Protein AF-A0A924BSS9-F1 (afdb_monomer_lite)

Structure (mmCIF, N/CA/C/O backbone):
data_AF-A0A924BSS9-F1
#
_entry.id   AF-A0A924BSS9-F1
#
loop_
_atom_site.group_PDB
_atom_site.id
_atom_site.type_symbol
_atom_site.label_atom_id
_atom_site.label_alt_id
_atom_site.label_comp_id
_atom_site.label_asym_id
_atom_site.label_entity_id
_atom_site.label_seq_id
_atom_site.pdbx_PDB_ins_code
_atom_site.Cartn_x
_atom_site.Cartn_y
_atom_site.Cartn_z
_atom_site.occupancy
_atom_site.B_iso_or_equiv
_atom_site.auth_seq_id
_atom_site.auth_comp_id
_atom_site.auth_asym_id
_atom_site.auth_atom_id
_atom_site.pdbx_PDB_model_num
ATOM 1 N N . MET A 1 1 ? 25.014 1.089 -15.260 1.00 57.97 1 MET A N 1
ATOM 2 C CA . MET A 1 1 ? 23.861 0.537 -14.518 1.00 57.97 1 MET A CA 1
ATOM 3 C C . MET A 1 1 ? 22.952 -0.149 -15.519 1.00 57.97 1 MET A C 1
ATOM 5 O O . MET A 1 1 ? 22.558 0.494 -16.484 1.00 57.97 1 MET A O 1
ATOM 9 N N . CYS A 1 2 ? 22.698 -1.448 -15.364 1.00 84.44 2 CYS A N 1
ATOM 10 C CA . CYS A 1 2 ? 21.738 -2.151 -16.217 1.00 84.44 2 CYS A CA 1
ATOM 11 C C . CYS A 1 2 ? 20.315 -1.706 -15.862 1.00 84.44 2 CYS A C 1
ATOM 13 O O . CYS A 1 2 ? 20.017 -1.494 -14.689 1.00 84.44 2 CYS A O 1
ATOM 15 N N . ALA A 1 3 ? 19.436 -1.593 -16.859 1.00 83.94 3 ALA A N 1
ATOM 16 C CA . ALA A 1 3 ? 18.035 -1.216 -16.648 1.00 83.94 3 ALA A CA 1
ATOM 17 C C . ALA A 1 3 ? 17.319 -2.142 -15.643 1.00 83.94 3 ALA A C 1
ATOM 19 O O . ALA A 1 3 ? 16.485 -1.683 -14.872 1.00 83.94 3 ALA A O 1
ATOM 20 N N . ASP A 1 4 ? 17.703 -3.419 -15.595 1.00 87.88 4 ASP A N 1
ATOM 21 C CA . ASP A 1 4 ? 17.176 -4.414 -14.653 1.00 87.88 4 ASP A CA 1
ATOM 22 C C . ASP A 1 4 ? 17.491 -4.095 -13.176 1.00 87.88 4 ASP A C 1
ATOM 24 O O . ASP A 1 4 ? 16.639 -4.249 -12.300 1.00 87.88 4 ASP A O 1
ATOM 28 N N . GLN A 1 5 ? 18.680 -3.543 -12.907 1.00 88.19 5 GLN A N 1
ATOM 29 C CA . GLN A 1 5 ? 19.076 -3.095 -11.568 1.00 88.19 5 GLN A CA 1
ATOM 30 C C . GLN A 1 5 ? 18.172 -1.947 -11.099 1.00 88.19 5 GLN A C 1
ATOM 32 O O . GLN A 1 5 ? 17.641 -1.979 -9.994 1.00 88.19 5 GLN A O 1
ATOM 37 N N . ILE A 1 6 ? 17.934 -0.975 -11.983 1.00 92.38 6 ILE A N 1
ATOM 38 C CA . ILE A 1 6 ? 17.076 0.184 -11.707 1.00 92.38 6 ILE A CA 1
ATOM 39 C C . ILE A 1 6 ? 15.625 -0.266 -11.487 1.00 92.38 6 ILE A C 1
ATOM 41 O O . ILE A 1 6 ? 14.969 0.194 -10.558 1.00 92.38 6 ILE A O 1
ATOM 45 N N . LEU A 1 7 ? 15.114 -1.198 -12.300 1.00 90.38 7 LEU A N 1
ATOM 46 C CA . LEU A 1 7 ? 13.766 -1.751 -12.118 1.00 90.38 7 LEU A CA 1
ATOM 47 C C . LEU A 1 7 ? 13.615 -2.508 -10.792 1.00 90.38 7 LEU A C 1
ATOM 49 O O . LEU A 1 7 ? 12.539 -2.477 -10.189 1.00 90.38 7 LEU A O 1
ATOM 53 N N . THR A 1 8 ? 14.678 -3.167 -10.332 1.00 90.94 8 THR A N 1
ATOM 54 C CA . THR A 1 8 ? 14.707 -3.838 -9.028 1.00 90.94 8 THR A CA 1
ATOM 55 C C . THR A 1 8 ? 14.658 -2.824 -7.887 1.00 90.94 8 THR A C 1
ATOM 57 O O . THR A 1 8 ? 13.790 -2.936 -7.026 1.00 90.94 8 THR A O 1
ATOM 60 N N . GLU A 1 9 ? 15.485 -1.778 -7.933 1.00 89.81 9 GLU A N 1
ATOM 61 C CA . GLU A 1 9 ? 15.492 -0.707 -6.925 1.00 89.81 9 GLU A CA 1
ATOM 62 C C . GLU A 1 9 ? 14.144 0.031 -6.854 1.00 89.81 9 GLU A C 1
ATOM 64 O O . GLU A 1 9 ? 13.620 0.281 -5.768 1.00 89.81 9 GLU A O 1
ATOM 69 N N . 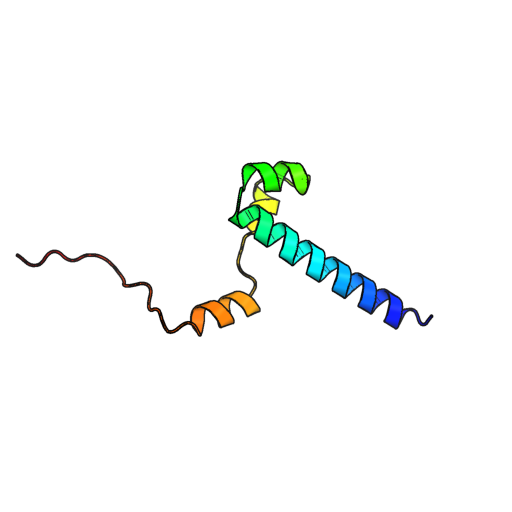ILE A 1 10 ? 13.517 0.309 -8.005 1.00 90.38 10 ILE A N 1
ATOM 70 C CA . ILE A 1 10 ? 12.169 0.901 -8.064 1.00 90.38 10 ILE A CA 1
ATOM 71 C C . ILE A 1 10 ? 11.148 -0.014 -7.376 1.00 90.38 10 ILE A C 1
ATOM 73 O O . ILE A 1 10 ? 10.282 0.455 -6.634 1.00 90.38 10 ILE A O 1
ATOM 77 N N . ARG A 1 11 ? 11.233 -1.330 -7.602 1.00 86.88 11 ARG A N 1
ATOM 78 C CA . ARG A 1 11 ? 10.325 -2.298 -6.977 1.00 86.88 11 ARG A CA 1
ATOM 79 C C . ARG A 1 11 ? 10.503 -2.337 -5.460 1.00 86.88 11 ARG A C 1
ATOM 81 O O . ARG A 1 11 ? 9.503 -2.379 -4.746 1.00 86.88 11 ARG A O 1
ATOM 88 N N . GLU A 1 12 ? 11.738 -2.301 -4.972 1.00 89.12 12 GLU A N 1
ATOM 89 C CA . GLU A 1 12 ? 12.039 -2.277 -3.536 1.00 89.12 12 GLU A CA 1
ATOM 90 C C . GLU A 1 12 ? 11.566 -0.982 -2.864 1.00 89.12 12 GLU A C 1
ATOM 92 O O . GLU A 1 12 ? 10.970 -1.027 -1.781 1.00 89.12 12 GLU A O 1
ATOM 97 N N . ALA A 1 13 ? 11.752 0.162 -3.526 1.00 86.94 13 ALA A N 1
ATOM 98 C CA . ALA A 1 13 ? 11.244 1.447 -3.057 1.00 86.94 13 ALA A CA 1
ATOM 99 C C . ALA A 1 13 ? 9.709 1.445 -2.968 1.00 86.94 13 ALA A C 1
ATOM 101 O O . ALA A 1 13 ? 9.147 1.827 -1.940 1.00 86.94 13 ALA A O 1
ATOM 102 N N . ASN A 1 14 ? 9.025 0.932 -3.996 1.00 83.62 14 ASN A N 1
ATOM 103 C CA . ASN A 1 14 ? 7.566 0.817 -4.009 1.00 83.62 14 ASN A CA 1
ATOM 104 C C . ASN A 1 14 ? 7.053 -0.116 -2.904 1.00 83.62 14 ASN A C 1
ATOM 106 O O . ASN A 1 14 ? 6.064 0.195 -2.243 1.00 83.62 14 ASN A O 1
ATOM 110 N N . LEU A 1 15 ? 7.733 -1.241 -2.665 1.00 84.38 15 LEU A N 1
ATOM 111 C CA . LEU A 1 15 ? 7.382 -2.154 -1.579 1.00 84.38 15 LEU A CA 1
ATOM 112 C C . LEU A 1 15 ? 7.535 -1.479 -0.210 1.00 84.38 15 LEU A C 1
ATOM 114 O O . LEU A 1 15 ? 6.642 -1.582 0.629 1.00 84.38 15 LEU A O 1
ATOM 118 N N . SER A 1 16 ? 8.637 -0.757 0.000 1.00 83.50 16 SER A N 1
ATOM 119 C CA . SER A 1 16 ? 8.882 -0.020 1.246 1.00 83.50 16 SER A CA 1
ATOM 120 C C . SER A 1 16 ? 7.833 1.067 1.476 1.00 83.50 16 SER A C 1
ATOM 122 O O . SER A 1 16 ? 7.316 1.192 2.587 1.00 83.50 16 SER A O 1
ATOM 124 N N . TYR A 1 17 ? 7.460 1.800 0.423 1.00 86.25 17 TYR A N 1
ATOM 125 C CA . TYR A 1 17 ? 6.385 2.788 0.481 1.00 86.25 17 TYR A CA 1
ATOM 126 C C . TYR A 1 17 ? 5.046 2.149 0.871 1.00 86.25 17 TYR A C 1
ATOM 128 O O . TYR A 1 17 ? 4.383 2.640 1.781 1.00 86.25 17 TYR A O 1
ATOM 136 N N . LEU A 1 18 ? 4.670 1.022 0.255 1.00 82.19 18 LEU A N 1
ATOM 137 C CA . LEU A 1 18 ? 3.417 0.325 0.569 1.00 82.19 18 LEU A CA 1
ATOM 138 C C . LEU A 1 18 ? 3.372 -0.185 2.017 1.00 82.19 18 LEU A C 1
ATOM 140 O O . LEU A 1 18 ? 2.331 -0.094 2.665 1.00 82.19 18 LEU A O 1
ATOM 144 N N . ILE A 1 19 ? 4.491 -0.682 2.551 1.00 84.81 19 ILE A N 1
ATOM 145 C CA . ILE A 1 19 ? 4.584 -1.117 3.953 1.00 84.81 19 ILE A CA 1
ATOM 146 C C . ILE A 1 19 ? 4.410 0.073 4.905 1.00 84.81 19 ILE A C 1
ATOM 148 O O . ILE A 1 19 ? 3.669 -0.026 5.886 1.00 84.81 19 ILE A O 1
ATOM 152 N N . LEU A 1 20 ? 5.057 1.205 4.613 1.00 84.19 20 LEU A N 1
ATOM 153 C CA . LEU A 1 20 ? 4.912 2.427 5.404 1.00 84.19 20 LEU A CA 1
ATOM 154 C C . LEU A 1 20 ? 3.470 2.948 5.359 1.00 84.19 20 LEU A C 1
ATOM 156 O O . LEU A 1 20 ? 2.887 3.234 6.402 1.00 84.19 20 LEU A O 1
ATOM 160 N N . ALA A 1 21 ? 2.873 2.999 4.168 1.00 82.56 21 ALA A N 1
ATOM 161 C CA . ALA A 1 21 ? 1.497 3.430 3.955 1.00 82.56 21 ALA A CA 1
ATOM 162 C C . ALA A 1 21 ? 0.492 2.562 4.727 1.00 82.56 21 ALA A C 1
ATOM 164 O O . ALA A 1 21 ? -0.417 3.074 5.385 1.00 82.56 21 ALA A O 1
ATOM 165 N N . GLN A 1 22 ? 0.695 1.244 4.727 1.00 80.44 22 GLN A N 1
ATOM 166 C CA . GLN A 1 22 ? -0.122 0.311 5.494 1.00 80.44 22 GLN A CA 1
ATOM 167 C C . GLN A 1 22 ? 0.074 0.480 7.010 1.00 80.44 22 GLN A C 1
ATOM 169 O O . GLN A 1 22 ? -0.891 0.389 7.768 1.00 80.44 22 GLN A O 1
ATOM 174 N N . SER A 1 23 ? 1.299 0.753 7.471 1.00 83.44 23 SER A N 1
ATOM 175 C CA . SER A 1 23 ? 1.572 1.036 8.886 1.00 83.44 23 SER A CA 1
ATOM 176 C C . SER A 1 23 ? 0.887 2.322 9.352 1.00 83.44 23 SER A C 1
ATOM 178 O O . SER A 1 23 ? 0.301 2.340 10.436 1.00 83.44 23 SER A O 1
ATOM 180 N N . LEU A 1 24 ? 0.919 3.375 8.528 1.00 81.38 24 LEU A N 1
ATOM 181 C CA . LEU A 1 24 ? 0.232 4.639 8.797 1.00 81.38 24 LEU A CA 1
ATOM 182 C C . LEU A 1 24 ? -1.280 4.419 8.869 1.00 81.38 24 LEU A C 1
ATOM 184 O O . LEU A 1 24 ? -1.886 4.759 9.876 1.00 81.38 24 LEU A O 1
ATOM 188 N N . THR A 1 25 ? -1.856 3.726 7.882 1.00 80.62 25 THR A N 1
ATOM 189 C CA . THR A 1 25 ? -3.300 3.423 7.828 1.00 80.62 25 THR A CA 1
ATOM 190 C C . THR A 1 25 ? -3.788 2.636 9.050 1.00 80.62 25 THR A C 1
ATOM 192 O O . THR A 1 25 ? -4.912 2.822 9.502 1.00 80.62 25 THR A O 1
ATOM 195 N N . ARG A 1 26 ? -2.947 1.76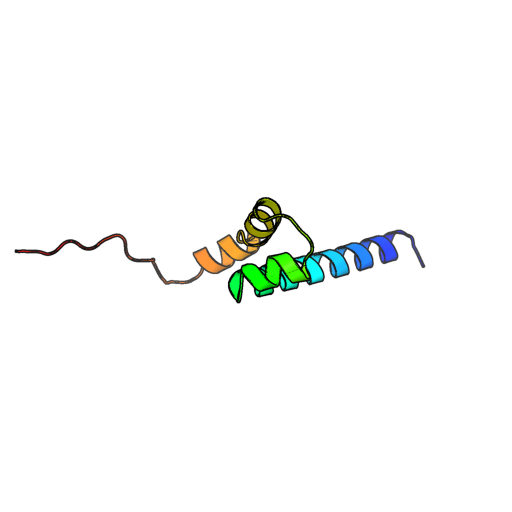1 9.620 1.00 76.81 26 ARG A N 1
ATOM 196 C CA . ARG A 1 26 ? -3.268 0.999 10.843 1.00 76.81 26 ARG A CA 1
ATOM 197 C C . ARG A 1 26 ? -3.117 1.802 12.132 1.00 76.81 26 ARG A C 1
ATOM 199 O O . ARG A 1 26 ? -3.705 1.414 13.136 1.00 76.81 26 ARG A O 1
ATOM 206 N N . THR A 1 27 ? -2.277 2.833 12.124 1.00 77.88 27 THR A N 1
ATOM 207 C CA . THR A 1 27 ? -2.022 3.671 13.302 1.00 77.88 27 THR A CA 1
ATOM 208 C C . THR A 1 27 ? -3.061 4.777 13.399 1.00 77.88 27 THR A C 1
ATOM 210 O O . THR A 1 27 ? -3.628 4.991 14.465 1.00 77.88 27 THR A O 1
ATOM 213 N N . ASP A 1 28 ? -3.314 5.453 12.282 1.00 77.12 28 ASP A N 1
ATOM 214 C CA . ASP A 1 28 ? -4.221 6.586 12.188 1.00 77.12 28 ASP A CA 1
ATOM 215 C C . ASP A 1 28 ? -4.683 6.730 10.730 1.00 77.12 28 ASP A C 1
ATOM 217 O O . ASP A 1 28 ? -3.923 7.134 9.844 1.00 77.12 28 ASP A O 1
ATOM 221 N N . GLY A 1 29 ? -5.934 6.341 10.476 1.00 68.81 29 GLY A N 1
ATOM 222 C CA . GLY A 1 29 ? -6.525 6.393 9.142 1.00 68.81 29 GLY A CA 1
ATOM 223 C C . GLY A 1 29 ? -6.651 7.819 8.602 1.00 68.81 29 GLY A C 1
ATOM 224 O O . GLY A 1 29 ? -6.423 8.032 7.415 1.00 68.81 29 GLY A O 1
ATOM 225 N N . GLU A 1 30 ? -6.936 8.805 9.458 1.00 72.69 30 GLU A N 1
ATOM 226 C CA . GLU A 1 30 ? -7.100 10.205 9.047 1.00 72.69 30 GLU A CA 1
ATOM 227 C C . GLU A 1 30 ? -5.749 10.825 8.661 1.00 72.69 30 GLU A C 1
ATOM 229 O O . GLU A 1 30 ? -5.630 11.459 7.607 1.00 72.69 30 GLU A O 1
ATOM 234 N N . GLN A 1 31 ? -4.693 10.565 9.443 1.00 73.06 31 GLN A N 1
ATOM 235 C CA . GLN A 1 31 ? -3.328 10.949 9.062 1.00 73.06 31 GLN A CA 1
ATOM 236 C C . GLN A 1 31 ? -2.849 10.220 7.808 1.00 73.06 31 GLN A C 1
ATOM 238 O O . GLN A 1 31 ? -2.161 10.822 6.984 1.00 73.06 31 GLN A O 1
ATOM 243 N N . ALA A 1 32 ? -3.201 8.946 7.627 1.00 76.12 32 ALA A N 1
ATOM 244 C CA . ALA A 1 32 ? -2.813 8.200 6.435 1.00 76.12 32 ALA A CA 1
ATOM 245 C C . ALA A 1 32 ? -3.403 8.818 5.162 1.00 76.12 32 ALA A C 1
ATOM 247 O O . ALA A 1 32 ? -2.683 8.958 4.177 1.00 76.12 32 ALA A O 1
ATOM 248 N N . LEU A 1 33 ? -4.663 9.261 5.188 1.00 74.62 33 LEU A N 1
ATOM 249 C CA . LEU A 1 33 ? -5.293 9.953 4.057 1.00 74.62 33 LEU A CA 1
ATOM 250 C C . LEU A 1 33 ? -4.551 11.235 3.687 1.00 74.62 33 LEU A C 1
ATOM 252 O O . LEU A 1 33 ? -4.247 11.469 2.516 1.00 74.62 33 LEU A O 1
ATOM 256 N N . PHE A 1 34 ? -4.207 12.033 4.697 1.00 76.25 34 PHE A N 1
ATOM 257 C CA . PHE A 1 34 ? -3.487 13.285 4.504 1.00 76.25 34 PHE A CA 1
ATOM 258 C C . PHE A 1 34 ? -2.045 13.066 4.017 1.00 76.25 34 PHE A C 1
ATOM 260 O O . PHE A 1 34 ? -1.603 13.724 3.078 1.00 76.25 34 PHE A O 1
ATOM 267 N N . CYS A 1 35 ? -1.312 12.121 4.612 1.00 77.25 35 CYS A N 1
ATOM 268 C CA . CYS A 1 35 ? 0.085 11.846 4.271 1.00 77.25 35 CYS A CA 1
ATOM 269 C C . CYS A 1 35 ? 0.257 11.113 2.936 1.00 77.25 35 CYS A C 1
ATOM 271 O O . CYS A 1 35 ? 1.255 11.328 2.251 1.00 77.25 35 CYS A O 1
ATOM 273 N N . LEU A 1 36 ? -0.678 10.233 2.572 1.00 77.81 36 LEU A N 1
ATOM 274 C CA . LEU A 1 36 ? -0.614 9.484 1.316 1.00 77.81 36 LEU A CA 1
ATOM 275 C C . LEU A 1 36 ? -1.180 10.289 0.142 1.00 77.81 36 LEU A C 1
ATOM 277 O O . LEU A 1 36 ? -0.844 9.991 -1.001 1.00 77.81 36 LEU A O 1
ATOM 281 N N . GLY A 1 37 ? -2.009 11.308 0.402 1.00 81.19 37 GLY A N 1
ATOM 282 C CA . GLY A 1 37 ? -2.644 12.108 -0.648 1.00 81.19 37 GLY A CA 1
ATOM 283 C C . GLY A 1 37 ? -3.595 11.285 -1.521 1.00 81.19 37 GLY A C 1
ATOM 284 O O . GLY A 1 37 ? -3.795 11.602 -2.693 1.00 81.19 37 GLY A O 1
ATOM 285 N N . VAL A 1 38 ? -4.144 10.200 -0.969 1.00 77.12 38 VAL A N 1
ATOM 286 C CA . VAL A 1 38 ? -5.043 9.275 -1.664 1.00 77.12 38 VAL A CA 1
ATOM 287 C C . VAL A 1 38 ? -6.442 9.336 -1.058 1.00 77.12 38 VAL A C 1
ATOM 289 O O . VAL A 1 38 ? -6.611 9.644 0.119 1.00 77.12 38 VAL A O 1
ATOM 292 N N . SER A 1 39 ? -7.455 9.028 -1.866 1.00 80.38 39 SER A N 1
ATOM 293 C CA . SER A 1 39 ? -8.846 8.933 -1.413 1.00 80.38 39 SER A CA 1
ATOM 294 C C . SER A 1 39 ? -9.042 7.827 -0.369 1.00 80.38 39 SER A C 1
ATOM 296 O O . SER A 1 39 ? -8.266 6.873 -0.306 1.00 80.38 39 SER A O 1
ATOM 298 N N . GLU A 1 40 ? -10.128 7.920 0.399 1.00 73.56 40 GLU A N 1
ATOM 299 C CA . GLU A 1 40 ? -10.485 6.962 1.457 1.00 73.56 40 GLU A CA 1
ATOM 300 C C . GLU A 1 40 ? -10.557 5.514 0.972 1.00 73.56 40 GLU A C 1
ATOM 302 O O . GLU A 1 40 ? -10.005 4.612 1.600 1.00 73.56 40 GLU A O 1
ATOM 307 N N . GLU A 1 41 ? -11.125 5.308 -0.215 1.00 72.50 41 GLU A N 1
ATOM 308 C CA . GLU A 1 41 ? -11.163 4.007 -0.882 1.00 72.50 41 GLU A CA 1
ATOM 309 C C . GLU A 1 41 ? -9.753 3.443 -1.130 1.00 72.50 41 GLU A C 1
ATOM 311 O O . GLU A 1 41 ? -9.466 2.291 -0.805 1.00 72.50 41 GLU A O 1
ATOM 316 N N . SER A 1 42 ? -8.836 4.265 -1.642 1.00 74.44 42 SER A N 1
ATOM 317 C CA . SER A 1 42 ? -7.454 3.864 -1.911 1.00 74.44 42 SER A CA 1
ATOM 318 C C . SER A 1 42 ? -6.683 3.562 -0.626 1.00 74.44 42 SER A C 1
ATOM 320 O O . SER A 1 42 ? -5.934 2.588 -0.576 1.00 74.44 42 SER A O 1
ATOM 322 N N . ALA A 1 43 ? -6.881 4.352 0.433 1.00 74.12 43 ALA A N 1
ATOM 323 C CA . ALA A 1 43 ? -6.280 4.081 1.737 1.00 74.12 43 ALA A CA 1
ATOM 324 C C . ALA A 1 43 ? -6.808 2.770 2.338 1.00 74.12 43 ALA A C 1
ATOM 326 O O . ALA A 1 43 ? -6.025 1.968 2.846 1.00 74.12 43 ALA A O 1
ATOM 327 N N . ALA A 1 44 ? -8.110 2.496 2.206 1.00 71.00 44 ALA A N 1
ATOM 328 C CA . ALA A 1 44 ? -8.702 1.230 2.627 1.00 71.00 44 ALA A CA 1
ATOM 329 C C . ALA A 1 44 ? -8.102 0.037 1.863 1.00 71.00 44 ALA A C 1
ATOM 331 O O . ALA A 1 44 ? -7.791 -0.992 2.468 1.00 71.00 44 ALA A O 1
ATOM 332 N N . LEU A 1 45 ? -7.858 0.186 0.555 1.00 74.31 45 LEU A N 1
ATOM 333 C CA . LEU A 1 45 ? -7.194 -0.837 -0.256 1.00 74.31 45 LEU A CA 1
ATOM 334 C C . LEU A 1 45 ? -5.736 -1.080 0.169 1.00 74.31 45 LEU A C 1
ATOM 336 O O . LEU A 1 45 ? -5.293 -2.228 0.186 1.00 74.31 45 LEU A O 1
ATOM 340 N N . ILE A 1 46 ? -5.004 -0.032 0.557 1.00 75.19 46 ILE A N 1
ATOM 341 C CA . ILE A 1 46 ? -3.629 -0.127 1.080 1.00 75.19 46 ILE A CA 1
ATOM 342 C C . ILE A 1 46 ? -3.607 -0.747 2.489 1.00 75.19 46 ILE A C 1
ATOM 344 O O . ILE A 1 46 ? -2.684 -1.487 2.837 1.00 75.19 46 ILE A O 1
ATOM 348 N N . GLY A 1 47 ? -4.633 -0.477 3.299 1.00 70.69 47 GLY A N 1
ATOM 349 C CA . GLY A 1 47 ? -4.794 -1.015 4.650 1.00 70.69 47 GLY A CA 1
ATOM 350 C C . GLY A 1 47 ? -5.101 -2.515 4.695 1.00 70.69 47 GLY A C 1
ATOM 351 O O . GLY A 1 47 ? -4.838 -3.164 5.714 1.00 70.69 47 GLY A O 1
ATOM 352 N N . LEU A 1 48 ? -5.611 -3.097 3.602 1.00 73.88 48 LEU A N 1
ATOM 353 C CA . LEU A 1 48 ? -5.866 -4.534 3.517 1.00 73.88 48 LEU A CA 1
ATOM 354 C C . LEU A 1 48 ? -4.556 -5.329 3.684 1.00 73.88 48 LEU A C 1
ATOM 356 O O . LEU A 1 48 ? -3.536 -5.007 3.069 1.00 73.88 48 LEU A O 1
ATOM 360 N N . PRO A 1 49 ? -4.545 -6.401 4.497 1.00 64.56 49 PRO A N 1
ATOM 361 C CA . PRO A 1 49 ? -3.360 -7.232 4.654 1.00 64.56 49 PRO A CA 1
ATOM 362 C C . PRO A 1 49 ? -3.030 -7.943 3.337 1.00 64.56 49 PRO A C 1
ATOM 364 O O . PRO A 1 49 ? -3.873 -8.624 2.744 1.00 64.56 49 PRO A O 1
ATOM 367 N N . THR A 1 50 ? -1.773 -7.834 2.903 1.00 70.44 50 THR A N 1
ATOM 368 C CA . THR A 1 50 ? -1.279 -8.528 1.705 1.00 70.44 50 THR A CA 1
ATOM 369 C C . THR A 1 50 ? -1.394 -10.052 1.865 1.00 70.44 50 THR A C 1
ATOM 371 O O . THR A 1 50 ? -1.397 -10.556 2.991 1.00 70.44 50 THR A O 1
ATOM 374 N N . PRO A 1 51 ? -1.451 -10.842 0.773 1.00 66.94 51 PRO A N 1
ATOM 375 C CA . PRO A 1 51 ? -1.492 -12.307 0.847 1.00 66.94 51 PRO A CA 1
ATOM 376 C C . PRO A 1 51 ? -0.402 -12.914 1.745 1.00 66.94 51 PRO A C 1
ATOM 378 O O . PRO A 1 51 ? -0.692 -13.802 2.543 1.00 66.94 51 PRO A O 1
ATOM 381 N N . ALA A 1 52 ? 0.822 -12.382 1.684 1.00 66.25 52 ALA A N 1
ATOM 382 C CA . ALA A 1 52 ? 1.935 -12.809 2.529 1.00 66.25 52 ALA A CA 1
ATOM 383 C C . ALA A 1 52 ? 1.702 -12.494 4.020 1.00 66.25 52 ALA A C 1
ATOM 385 O O . ALA A 1 52 ? 1.973 -13.325 4.886 1.00 66.25 52 ALA A O 1
ATOM 386 N N . GLN A 1 53 ? 1.138 -11.325 4.340 1.00 63.72 53 GLN A N 1
ATOM 387 C CA . GLN A 1 53 ? 0.768 -10.976 5.714 1.00 63.72 53 GLN A CA 1
ATOM 388 C C . GLN A 1 53 ? -0.426 -11.783 6.221 1.00 63.72 53 GLN A C 1
ATOM 390 O O . GLN A 1 53 ? -0.430 -12.166 7.385 1.00 63.72 53 GLN A O 1
ATOM 395 N N . ARG A 1 54 ? -1.409 -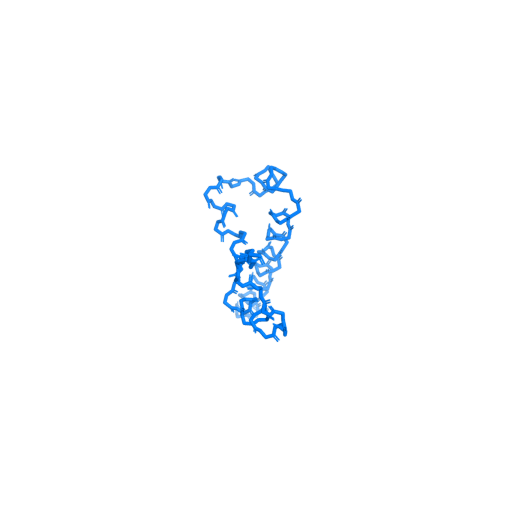12.095 5.366 1.00 63.16 54 ARG A N 1
ATOM 396 C CA . ARG A 1 54 ? -2.522 -12.992 5.713 1.00 63.16 54 ARG A CA 1
ATOM 397 C C . ARG A 1 54 ? -2.017 -14.380 6.076 1.00 63.16 54 ARG A C 1
ATOM 399 O O . ARG A 1 54 ? -2.462 -14.911 7.081 1.00 63.16 54 ARG A O 1
ATOM 406 N N . MET A 1 55 ? -1.046 -14.917 5.336 1.00 67.44 55 MET A N 1
ATOM 407 C CA . MET A 1 55 ? -0.388 -16.176 5.699 1.00 67.44 55 MET A CA 1
ATOM 408 C C . MET A 1 55 ? 0.355 -16.070 7.035 1.00 67.44 55 MET A C 1
ATOM 410 O O . MET A 1 55 ? 0.218 -16.954 7.871 1.00 67.44 55 MET A O 1
ATOM 414 N N . LYS A 1 56 ? 1.071 -14.964 7.287 1.00 61.56 56 LYS A N 1
ATOM 415 C CA . LYS A 1 56 ? 1.744 -14.720 8.575 1.00 61.56 56 LYS A CA 1
ATOM 416 C C . LYS A 1 56 ? 0.756 -14.622 9.750 1.00 61.56 56 LYS A C 1
ATOM 418 O O . LYS A 1 56 ? 1.019 -15.176 10.813 1.00 61.56 56 LYS A O 1
ATOM 423 N N . ILE A 1 57 ? -0.386 -13.961 9.564 1.00 61.53 57 ILE A N 1
ATOM 424 C CA . ILE A 1 57 ? -1.454 -13.860 10.573 1.00 61.53 57 ILE A CA 1
ATOM 425 C C . ILE A 1 57 ? -2.145 -15.218 10.765 1.00 61.53 57 ILE A C 1
ATOM 427 O O . ILE A 1 57 ? -2.341 -15.631 11.900 1.00 61.53 57 ILE A O 1
ATOM 431 N N . ALA A 1 58 ? -2.448 -15.936 9.680 1.00 59.50 58 ALA A N 1
ATOM 432 C CA . ALA A 1 58 ? -3.047 -17.272 9.711 1.00 59.50 58 ALA A CA 1
ATOM 433 C C . ALA A 1 58 ? -2.113 -18.334 10.317 1.00 59.50 58 ALA A C 1
ATOM 435 O O . ALA A 1 58 ? -2.585 -19.309 10.888 1.00 59.50 58 ALA A O 1
ATOM 436 N N . SER A 1 59 ? -0.793 -18.137 10.227 1.00 63.75 59 SER A N 1
ATOM 437 C CA . SER A 1 59 ? 0.204 -18.959 10.925 1.00 63.75 59 SER A CA 1
ATOM 438 C C . SER A 1 59 ? 0.340 -18.622 12.415 1.00 63.75 59 SER A C 1
ATOM 440 O O . SER A 1 59 ? 0.979 -19.364 13.159 1.00 63.75 59 SER A O 1
ATOM 442 N N . GLY A 1 60 ? -0.246 -17.508 12.866 1.00 60.19 60 GLY A N 1
ATOM 443 C CA . GLY A 1 60 ? -0.341 -17.178 14.280 1.00 60.19 60 GLY A CA 1
ATOM 444 C C . GLY A 1 60 ? -1.313 -18.130 14.971 1.00 60.19 60 GLY A C 1
ATOM 445 O O . GLY A 1 60 ? -2.474 -18.216 14.592 1.00 60.19 60 GLY A O 1
ATOM 446 N N . ASN A 1 61 ? -0.845 -18.817 16.013 1.00 51.09 61 ASN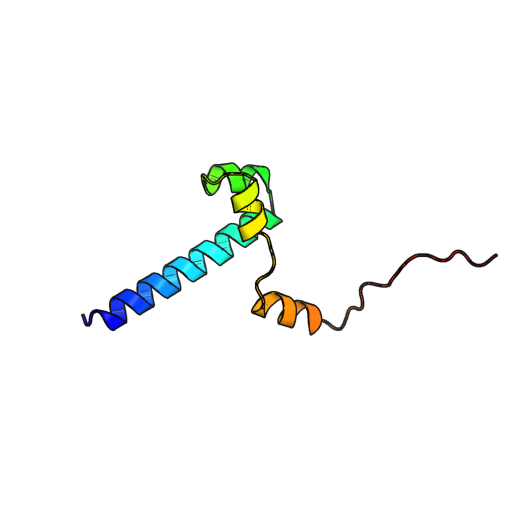 A N 1
ATOM 447 C CA . ASN A 1 61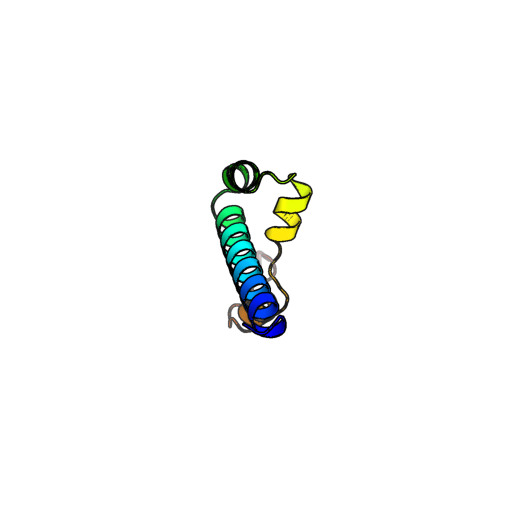 ? -1.572 -19.830 16.795 1.00 51.09 61 ASN A CA 1
ATOM 448 C C . ASN A 1 61 ? -2.801 -19.297 17.578 1.00 51.09 61 ASN A C 1
ATOM 450 O O . ASN A 1 61 ? -3.291 -19.948 18.499 1.00 51.09 61 ASN A O 1
ATOM 454 N N . THR A 1 62 ? -3.302 -18.107 17.255 1.00 51.50 62 THR A N 1
ATOM 455 C CA . THR A 1 62 ? -4.448 -17.495 17.926 1.00 51.50 62 THR A CA 1
ATOM 456 C C . THR A 1 62 ? -5.666 -17.630 17.027 1.00 51.50 62 THR A C 1
ATOM 458 O O . THR A 1 62 ? -5.916 -16.795 16.157 1.00 51.50 62 THR A O 1
ATOM 461 N N . LEU A 1 63 ? -6.443 -18.690 17.253 1.00 48.22 63 LEU A N 1
ATOM 462 C CA . LEU A 1 63 ? -7.824 -18.752 16.791 1.00 48.22 63 LEU A CA 1
ATOM 463 C C . LEU A 1 63 ? -8.552 -17.548 17.400 1.00 48.22 63 LEU A C 1
ATOM 465 O O . LEU A 1 63 ? -8.727 -17.485 18.617 1.00 48.22 63 LEU A O 1
ATOM 469 N N . GLN A 1 64 ? -8.934 -16.568 16.579 1.00 59.62 64 GLN A N 1
ATOM 470 C CA . GLN A 1 64 ? -9.863 -15.529 17.015 1.00 59.62 64 GLN A CA 1
ATOM 471 C C . GLN A 1 64 ? -11.189 -16.236 17.288 1.00 59.62 64 GLN A C 1
ATOM 473 O O . GLN A 1 64 ? -11.894 -16.654 16.372 1.00 59.62 64 GLN A O 1
ATOM 478 N N . HIS A 1 65 ? -11.412 -16.495 18.574 1.00 57.00 65 HIS A N 1
ATOM 479 C CA . HIS A 1 65 ? -12.512 -17.266 19.123 1.00 57.00 65 HIS A CA 1
ATOM 480 C C . HIS A 1 65 ? -13.844 -16.820 18.498 1.00 57.00 65 HIS A C 1
ATOM 482 O O . HIS A 1 65 ? -14.192 -15.642 18.609 1.00 57.00 65 HIS A O 1
ATOM 488 N N . PRO A 1 66 ? -14.609 -17.715 17.849 1.00 60.41 66 PRO A N 1
ATOM 489 C CA . PRO A 1 66 ? -15.942 -17.370 17.399 1.00 60.41 66 PRO A CA 1
ATOM 490 C C . PRO A 1 66 ? -16.861 -17.298 18.622 1.00 60.41 66 PRO A C 1
ATOM 492 O O . PRO A 1 66 ? -16.987 -18.266 19.360 1.00 60.41 66 PRO A O 1
ATOM 495 N N . LEU A 1 67 ? -17.453 -16.117 18.806 1.00 52.44 67 LEU A N 1
ATOM 496 C CA . LEU A 1 67 ? -18.744 -15.823 19.434 1.00 52.44 67 LEU A CA 1
ATOM 497 C C . LEU A 1 67 ? -19.047 -16.436 20.815 1.00 52.44 67 LEU A C 1
ATOM 499 O O . LEU A 1 67 ? -19.151 -17.644 21.010 1.00 52.44 67 LEU A O 1
ATOM 503 N N . GLU A 1 68 ? -19.302 -15.523 21.752 1.00 56.69 68 GLU A N 1
ATOM 504 C CA . GLU A 1 68 ? -20.125 -15.716 22.942 1.00 56.69 68 GLU A CA 1
ATOM 505 C C . GLU A 1 68 ? -21.266 -16.722 22.722 1.00 56.69 68 GLU A C 1
ATOM 507 O O . GLU A 1 68 ? -22.116 -16.555 21.847 1.00 56.69 68 GLU A O 1
ATOM 512 N N . GLN A 1 69 ? -21.341 -17.727 23.592 1.00 51.72 69 GLN A N 1
ATOM 513 C CA . GLN A 1 69 ? -22.626 -18.268 24.017 1.00 51.72 69 GLN A CA 1
ATOM 514 C C . GLN A 1 69 ? -22.666 -18.219 25.547 1.00 51.72 69 GLN A C 1
ATOM 516 O O . GLN A 1 69 ? -21.842 -18.882 26.187 1.00 51.72 69 GLN A O 1
ATOM 521 N N . PRO A 1 70 ? -23.596 -17.465 26.160 1.00 63.09 70 PRO A N 1
ATOM 522 C CA . PRO A 1 70 ? -23.854 -17.592 27.582 1.00 63.09 70 PRO A CA 1
ATOM 523 C C . PRO A 1 70 ? -24.606 -18.911 27.799 1.00 63.09 70 PRO A C 1
ATOM 525 O O . PRO A 1 70 ? -25.677 -19.126 27.230 1.00 63.09 70 PRO A O 1
ATOM 528 N N . ARG A 1 71 ? -24.026 -19.829 28.578 1.00 44.09 71 ARG A N 1
ATOM 529 C CA . ARG A 1 71 ? -24.764 -21.000 29.073 1.00 44.09 71 ARG A CA 1
ATOM 530 C C . ARG A 1 71 ? -25.567 -20.623 30.329 1.00 44.09 71 ARG A C 1
ATOM 532 O O . ARG A 1 71 ? -25.105 -19.749 31.061 1.00 44.09 71 ARG A O 1
ATOM 539 N N . PRO A 1 72 ? -26.751 -21.243 30.506 1.00 62.53 72 PRO A N 1
ATOM 540 C CA . PRO A 1 72 ? -27.784 -20.839 31.463 1.00 62.53 72 PRO A CA 1
ATOM 541 C C . PRO A 1 72 ? -27.375 -20.989 32.928 1.00 62.53 72 PRO A C 1
ATOM 543 O O . PRO A 1 72 ? -26.512 -21.852 33.217 1.00 62.53 72 PRO A O 1
#

pLDDT: mean 73.21, std 11.85, range [44.09, 92.38]

Sequence (72 aa):
MCADQILTEIREANLSYLILAQSLTRTDGEQALFCLGVSEESAALIGLPTPAQRMKIASGNTLQHPLEQPRP

Radius of gyration: 17.94 Å; chains: 1; bounding box: 52×34×48 Å

Secondary structure (DSSP, 8-state):
--HHHHHHHHHHHHHHHHHHHHHHHHH-HHHHHHHHT--HHHHHHHHSPPHHHHHHHHTSS-----------

Foldseek 3Di:
DDPVVVVVVVVVVVVVVLVVLLVCCVVDVVVSCVVVVDDSVVSVVSVDQDPV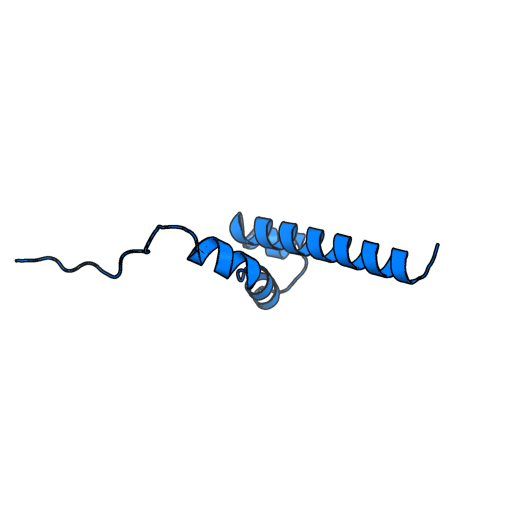RVVVVVPPPDDPDPDDDDDD